Protein AF-A0A7S3Z020-F1 (afdb_monomer)

Organism: NCBI:txid91324

Secondary structure (DSSP, 8-state):
-EEEEEETTEEEEEEE--SPPPHHHHHHHHHHHHHHHH---TTSPPEEEEEEETTTEEEEEEE--TT--HHHHHHHTTTS-------------TTTTTTT--

pLDDT: mean 78.53, std 17.15, range [32.06, 95.75]

Solvent-accessible surface area (backbone atoms only — not comparable to full-atom values): 6503 Å² total; per-residue (Å²): 90,78,43,81,49,74,55,97,93,37,65,26,28,38,41,34,46,87,60,84,72,56,77,68,51,49,54,55,51,50,51,55,50,54,56,46,65,6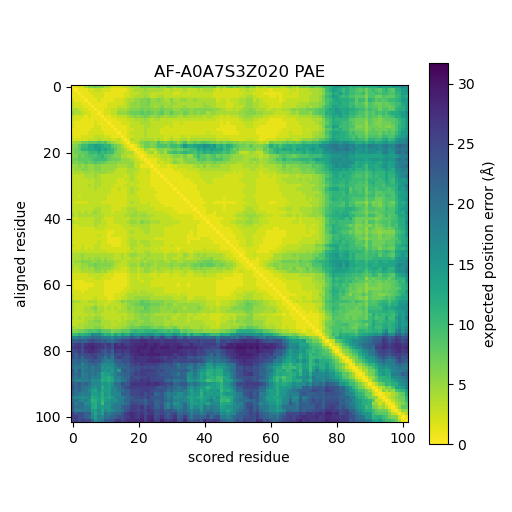8,52,84,50,93,91,49,83,46,60,75,48,72,51,72,46,94,89,67,22,42,36,38,34,26,61,53,64,90,84,63,56,66,68,65,54,61,65,51,56,82,78,48,78,86,76,81,71,75,79,75,74,79,84,66,53,76,60,77,77,55,77,81,71,129

InterPro domains:
  IPR000719 Protein kinase domain [PS50011] (1-102)
  IPR001245 Serine-threonine/tyrosine-protein kinase, catalytic domain [PF07714] (8-78)
  IPR011009 Protein kinase-like domain superfamily [SSF56112] (2-78)
  IPR051681 Serine/Threonine Kinases and Pseudokinases [PTHR44329] (2-74)

Sequence (102 aa):
MVFHGSFRQLEVCVKQLKKKFSINDLKDIRQEIALWRSMRHPNIVLFIGASYSKERGVQIVMEDMKGGDLLNRVKKTNGDGIHNQPCIPKSRTFQELFEGCQ

Radius of gyration: 16.16 Å; Cα contacts (8 Å, |Δi|>4): 99; chains: 1; bounding box: 38×23×51 Å

Foldseek 3Di:
DWDWDDDLNATKIKDFDPDQDDPVNVVVVVVVLVVQCPDDDQPRWHWDDWDADNVRGIITITHDDPVPDPVVQVVVCVPDDNPCPDPPGPPQDPCNSPVPDD

Mean predicted aligned error: 8.82 Å

Structure (mmCIF, N/CA/C/O backbone):
data_AF-A0A7S3Z020-F1
#
_entry.id   AF-A0A7S3Z020-F1
#
loop_
_atom_site.group_PDB
_atom_site.id
_atom_site.type_symbol
_atom_site.label_atom_id
_atom_site.label_alt_id
_atom_site.label_comp_id
_atom_site.label_asym_id
_atom_site.label_entity_id
_atom_site.label_seq_id
_atom_site.pdbx_PDB_ins_code
_atom_site.Cartn_x
_atom_site.Cartn_y
_atom_site.Cartn_z
_atom_site.occupancy
_atom_site.B_iso_or_equiv
_atom_site.auth_seq_id
_atom_site.auth_comp_id
_atom_site.auth_asym_id
_atom_site.auth_atom_id
_atom_site.pdbx_PDB_model_num
ATOM 1 N N . MET A 1 1 ? 4.377 6.687 4.871 1.00 90.31 1 MET A N 1
ATOM 2 C CA . MET A 1 1 ? 3.466 7.814 5.168 1.00 90.31 1 MET A CA 1
ATOM 3 C C . MET A 1 1 ? 2.117 7.462 4.570 1.00 90.31 1 MET A C 1
ATOM 5 O O . MET A 1 1 ? 2.112 6.694 3.613 1.00 90.31 1 MET A O 1
ATOM 9 N N . VAL A 1 2 ? 1.012 7.928 5.145 1.00 92.94 2 VAL A N 1
ATOM 10 C CA . VAL A 1 2 ? -0.328 7.742 4.571 1.00 92.94 2 VAL A CA 1
ATOM 11 C C . VAL A 1 2 ? -0.873 9.122 4.239 1.00 92.94 2 VAL A C 1
ATOM 13 O O . VAL A 1 2 ? -0.742 10.031 5.054 1.00 92.94 2 VAL A O 1
ATOM 16 N N . PHE A 1 3 ? -1.417 9.271 3.039 1.00 94.69 3 PHE A N 1
ATOM 17 C CA . PHE A 1 3 ? -2.033 10.499 2.552 1.00 94.69 3 PHE A CA 1
ATOM 18 C C . PHE A 1 3 ? -3.480 10.209 2.171 1.00 94.69 3 PHE A C 1
ATOM 20 O O . PHE A 1 3 ? -3.749 9.158 1.597 1.00 94.69 3 PHE A O 1
ATOM 27 N N . HIS A 1 4 ? -4.391 11.134 2.447 1.00 94.38 4 HIS A N 1
ATOM 28 C CA . HIS A 1 4 ? -5.765 11.068 1.949 1.00 94.38 4 HIS A CA 1
ATOM 29 C C . HIS A 1 4 ? -5.852 11.821 0.620 1.00 94.38 4 HIS A C 1
ATOM 31 O O . HIS A 1 4 ? -5.154 12.818 0.423 1.00 94.38 4 HIS A O 1
ATOM 37 N N . GLY A 1 5 ? -6.686 11.348 -0.296 1.00 92.06 5 GLY A N 1
ATOM 38 C CA . GLY A 1 5 ? -6.891 11.998 -1.583 1.00 92.06 5 GLY A CA 1
ATOM 39 C C . GLY A 1 5 ? -8.115 11.466 -2.313 1.00 92.06 5 GLY A C 1
ATOM 40 O O . GLY A 1 5 ? -8.867 10.655 -1.781 1.00 92.06 5 GLY A O 1
ATOM 41 N N . SER A 1 6 ? -8.283 11.907 -3.556 1.00 90.62 6 SER A N 1
ATOM 42 C CA . SER A 1 6 ? -9.347 11.441 -4.443 1.00 90.62 6 SER A CA 1
ATOM 43 C C . SER A 1 6 ? -8.750 10.822 -5.704 1.00 90.62 6 SER A C 1
ATOM 45 O O . SER A 1 6 ? -7.814 11.367 -6.292 1.00 90.62 6 SER A O 1
ATOM 47 N N . PHE A 1 7 ? -9.286 9.680 -6.132 1.00 84.62 7 PHE A N 1
ATOM 48 C CA . PHE A 1 7 ? -8.930 9.023 -7.386 1.00 84.62 7 PHE A CA 1
ATOM 49 C C . PHE A 1 7 ? -10.201 8.562 -8.096 1.00 84.62 7 PHE A C 1
ATOM 51 O O . PHE A 1 7 ? -10.952 7.761 -7.551 1.00 84.62 7 PHE A O 1
ATOM 58 N N . ARG A 1 8 ? -10.454 9.070 -9.312 1.00 84.06 8 ARG A N 1
ATOM 59 C CA . ARG A 1 8 ? -11.679 8.779 -10.087 1.00 84.06 8 ARG A CA 1
ATOM 60 C C . ARG A 1 8 ? -12.967 8.969 -9.262 1.00 84.06 8 ARG A C 1
ATOM 62 O O . ARG A 1 8 ? -13.838 8.110 -9.267 1.00 84.06 8 ARG A O 1
ATOM 69 N N . GLN A 1 9 ? -13.061 10.092 -8.539 1.00 85.06 9 GLN A N 1
ATOM 70 C CA . GLN A 1 9 ? -14.187 10.447 -7.651 1.00 85.06 9 GLN A CA 1
ATOM 71 C C . GLN A 1 9 ? -14.367 9.531 -6.425 1.00 85.06 9 GLN A C 1
ATOM 73 O O . GLN A 1 9 ? -15.340 9.674 -5.687 1.00 85.06 9 GLN A O 1
ATOM 78 N N . LEU A 1 10 ? -13.431 8.613 -6.176 1.00 83.56 10 LEU A N 1
ATOM 79 C CA . LEU A 1 10 ? -13.393 7.796 -4.971 1.00 83.56 10 LEU A CA 1
ATOM 80 C C . LEU A 1 10 ? -12.425 8.408 -3.957 1.00 83.56 10 LEU A C 1
ATOM 82 O O . LEU A 1 10 ? -11.293 8.750 -4.297 1.00 83.56 10 LEU A O 1
ATOM 86 N N . GLU A 1 11 ? -12.866 8.508 -2.708 1.00 89.94 11 GLU A N 1
ATOM 87 C CA . GLU A 1 11 ? -12.008 8.846 -1.573 1.00 89.94 11 GLU A CA 1
ATOM 88 C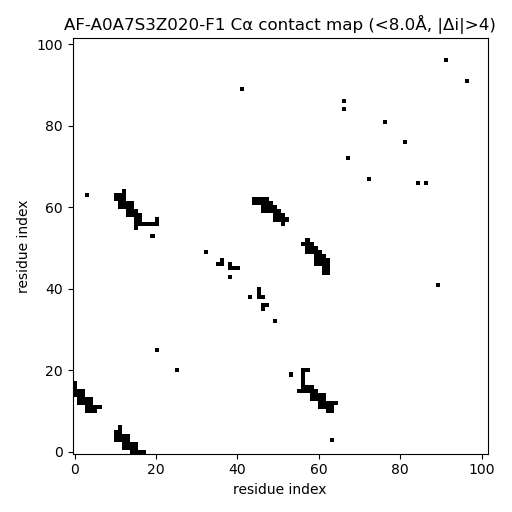 C . GLU A 1 11 ? -11.037 7.692 -1.302 1.00 89.94 11 GLU A C 1
ATOM 90 O O . GLU A 1 11 ? -11.449 6.548 -1.087 1.00 89.94 11 GLU A O 1
ATOM 95 N N . VAL A 1 12 ? -9.740 7.990 -1.321 1.00 93.81 12 VAL A N 1
ATOM 96 C CA . VAL A 1 12 ? -8.677 6.991 -1.209 1.00 93.81 12 VAL A CA 1
ATOM 97 C C . VAL A 1 12 ? -7.635 7.370 -0.168 1.00 93.81 12 VAL A C 1
ATOM 99 O O . VAL A 1 12 ? -7.352 8.539 0.092 1.00 93.81 12 VAL A O 1
ATOM 102 N N . CYS A 1 13 ? -7.002 6.340 0.379 1.00 95.75 13 CYS A N 1
ATOM 103 C CA . CYS A 1 13 ? -5.775 6.436 1.148 1.00 95.75 13 CYS A CA 1
ATOM 104 C C . CYS A 1 13 ? -4.591 5.989 0.278 1.00 95.75 13 CYS A C 1
ATOM 106 O O . CYS A 1 13 ? -4.625 4.926 -0.343 1.00 95.75 13 CYS A O 1
ATOM 108 N N . VAL A 1 14 ? -3.508 6.764 0.271 1.00 95.25 14 VAL A N 1
ATOM 109 C CA . VAL A 1 14 ? -2.254 6.439 -0.415 1.00 95.25 14 VAL A CA 1
ATOM 110 C C . VAL A 1 14 ? -1.163 6.171 0.613 1.00 95.25 14 VAL A C 1
ATOM 112 O O . VAL A 1 14 ? -0.667 7.082 1.279 1.00 95.25 14 VAL A O 1
ATOM 115 N N . LYS A 1 15 ? -0.746 4.910 0.731 1.00 94.44 15 LYS A N 1
ATOM 116 C CA . LYS A 1 15 ? 0.376 4.494 1.575 1.00 94.44 15 LYS A CA 1
ATOM 117 C C . LYS A 1 15 ? 1.671 4.538 0.769 1.00 94.44 15 LYS A C 1
ATOM 119 O O . LYS A 1 15 ? 1.911 3.691 -0.085 1.00 94.44 15 LYS A O 1
ATOM 124 N N . GLN A 1 16 ? 2.531 5.504 1.078 1.00 93.06 16 GLN A N 1
ATOM 125 C CA . GLN A 1 16 ? 3.876 5.602 0.514 1.00 93.06 16 GLN A CA 1
ATOM 126 C C . GLN A 1 16 ? 4.890 4.874 1.399 1.00 93.06 16 GLN A C 1
ATOM 128 O O . GLN A 1 16 ? 5.053 5.197 2.588 1.00 93.06 16 GLN A O 1
ATOM 133 N N . LEU A 1 17 ? 5.591 3.907 0.813 1.00 89.88 17 LEU A N 1
ATOM 134 C CA . LEU A 1 17 ? 6.654 3.159 1.469 1.00 89.88 17 LEU A CA 1
ATOM 135 C C . LEU A 1 17 ? 7.931 4.006 1.456 1.00 89.88 17 LEU A C 1
ATOM 137 O O . LEU A 1 17 ? 8.358 4.493 0.415 1.00 89.88 17 LEU A O 1
ATOM 141 N N . LYS A 1 18 ? 8.548 4.189 2.629 1.00 79.81 18 LYS A N 1
ATOM 142 C CA . LYS A 1 18 ? 9.763 5.014 2.780 1.00 79.81 18 LYS A CA 1
ATOM 143 C C . LYS A 1 18 ? 11.029 4.330 2.242 1.00 79.81 18 LYS A C 1
ATOM 145 O O . LYS A 1 18 ? 12.051 4.985 2.067 1.00 79.81 18 LYS A O 1
ATOM 150 N N . LYS A 1 19 ? 10.986 3.011 2.038 1.00 76.81 19 LYS A N 1
ATOM 151 C CA . LYS A 1 19 ? 12.148 2.197 1.673 1.00 76.81 19 LYS A CA 1
ATOM 152 C C . LYS A 1 19 ? 12.438 2.345 0.174 1.00 76.81 19 LYS A C 1
ATOM 154 O O . LYS A 1 19 ? 11.551 2.120 -0.649 1.00 76.81 19 LYS A O 1
ATOM 159 N N . LYS A 1 20 ? 13.688 2.676 -0.174 1.00 75.19 20 LYS A N 1
ATOM 160 C CA . LYS A 1 20 ? 14.199 2.475 -1.538 1.00 75.19 20 LYS A CA 1
ATOM 161 C C . LYS A 1 20 ? 14.209 0.973 -1.818 1.00 75.19 20 LYS A C 1
ATOM 163 O O . LYS A 1 20 ? 14.744 0.215 -1.016 1.00 75.19 20 LYS A O 1
ATOM 168 N N . PHE A 1 21 ? 13.602 0.549 -2.915 1.00 80.00 21 PHE A N 1
ATOM 169 C CA . PHE A 1 21 ? 13.526 -0.862 -3.278 1.00 80.00 21 PHE A CA 1
ATOM 170 C C . PHE A 1 21 ? 14.644 -1.223 -4.262 1.00 80.00 21 PHE A C 1
ATOM 172 O O . PHE A 1 21 ? 15.000 -0.433 -5.138 1.00 80.00 21 PHE A O 1
ATOM 179 N N . SER A 1 22 ? 15.191 -2.426 -4.122 1.00 84.25 22 SER A N 1
ATOM 180 C CA . SER A 1 22 ? 15.991 -3.077 -5.156 1.00 84.25 22 SER A CA 1
ATOM 181 C C . SER A 1 22 ? 15.088 -3.768 -6.185 1.00 84.25 22 SER A C 1
ATOM 183 O O . SER A 1 22 ? 13.874 -3.877 -6.010 1.00 84.25 22 SER A O 1
ATOM 185 N N . ILE A 1 23 ? 15.682 -4.274 -7.268 1.00 80.19 23 ILE A N 1
ATOM 186 C CA . ILE A 1 23 ? 14.959 -5.094 -8.253 1.00 80.19 23 ILE A CA 1
ATOM 187 C C . ILE A 1 23 ? 14.403 -6.370 -7.602 1.00 80.19 23 ILE A C 1
ATOM 189 O O . ILE A 1 23 ? 13.302 -6.795 -7.940 1.00 80.19 23 ILE A O 1
ATOM 193 N N . ASN A 1 24 ? 15.121 -6.945 -6.635 1.00 85.19 24 ASN A N 1
ATOM 194 C CA . ASN A 1 24 ? 14.657 -8.133 -5.923 1.00 85.19 24 ASN A CA 1
ATOM 195 C C . ASN A 1 24 ? 13.463 -7.803 -5.017 1.00 85.19 24 ASN A C 1
ATOM 197 O O . ASN A 1 24 ? 12.461 -8.507 -5.076 1.00 85.19 24 ASN A O 1
ATOM 201 N N . ASP A 1 25 ? 13.506 -6.675 -4.292 1.00 86.69 25 ASP A N 1
ATOM 202 C CA . ASP A 1 25 ? 12.368 -6.215 -3.477 1.00 86.69 25 ASP A CA 1
ATOM 203 C C . ASP A 1 25 ? 11.104 -5.999 -4.339 1.00 86.69 25 ASP A C 1
ATOM 205 O O . ASP A 1 25 ? 9.989 -6.234 -3.881 1.00 86.69 25 ASP A O 1
ATOM 209 N N . LEU A 1 26 ? 11.245 -5.570 -5.604 1.00 84.25 26 LEU A N 1
ATOM 210 C CA . LEU A 1 26 ? 10.092 -5.411 -6.500 1.00 84.25 26 LEU A CA 1
ATOM 211 C C . LEU A 1 26 ? 9.368 -6.726 -6.778 1.00 84.25 26 LEU A C 1
ATOM 213 O O . LEU A 1 26 ? 8.156 -6.701 -6.990 1.00 84.25 26 LEU A O 1
ATOM 217 N N . LYS A 1 27 ? 10.078 -7.856 -6.821 1.00 89.62 27 LYS A N 1
ATOM 218 C CA . LYS A 1 27 ? 9.450 -9.160 -7.051 1.00 89.62 27 LYS A CA 1
ATOM 219 C C . LYS A 1 27 ? 8.512 -9.499 -5.895 1.00 89.62 27 LYS A C 1
ATOM 221 O O . LYS A 1 27 ? 7.348 -9.812 -6.143 1.00 89.62 27 LYS A O 1
ATOM 226 N N . ASP A 1 28 ? 8.994 -9.343 -4.669 1.00 90.56 28 ASP A N 1
ATOM 227 C CA . ASP A 1 28 ? 8.234 -9.642 -3.455 1.00 90.56 28 ASP A CA 1
ATOM 228 C C . ASP A 1 28 ? 7.052 -8.675 -3.305 1.00 90.56 28 ASP A C 1
ATOM 230 O O . ASP A 1 28 ? 5.912 -9.098 -3.127 1.00 90.56 28 ASP A O 1
ATOM 234 N N . ILE A 1 29 ? 7.279 -7.377 -3.542 1.00 88.25 29 ILE A N 1
ATOM 235 C CA . ILE A 1 29 ? 6.216 -6.359 -3.539 1.00 88.25 29 ILE A CA 1
ATOM 236 C C . ILE A 1 29 ? 5.128 -6.686 -4.571 1.00 88.25 29 ILE A C 1
ATOM 238 O O . ILE A 1 29 ? 3.938 -6.529 -4.298 1.00 88.25 29 ILE A O 1
ATOM 242 N N . ARG A 1 30 ? 5.500 -7.146 -5.773 1.00 89.12 30 ARG A N 1
ATOM 243 C CA . ARG A 1 30 ? 4.521 -7.537 -6.800 1.00 89.12 30 ARG A CA 1
ATOM 244 C C . ARG A 1 30 ? 3.711 -8.756 -6.376 1.00 89.12 30 ARG A C 1
ATOM 246 O O . ARG A 1 30 ? 2.522 -8.798 -6.684 1.00 89.12 30 ARG A O 1
ATOM 253 N N . GLN A 1 31 ? 4.324 -9.716 -5.688 1.00 92.44 31 GLN A N 1
ATOM 254 C CA . GLN A 1 31 ? 3.620 -10.881 -5.151 1.00 92.44 31 GLN A CA 1
ATOM 255 C C . GLN A 1 31 ? 2.636 -10.477 -4.048 1.00 92.44 31 GLN A C 1
ATOM 257 O O . GLN A 1 31 ? 1.469 -10.857 -4.118 1.00 92.44 31 GLN A O 1
ATOM 262 N N . GLU A 1 32 ? 3.051 -9.632 -3.102 1.00 92.56 32 GLU A N 1
ATOM 263 C CA . GLU A 1 32 ? 2.160 -9.090 -2.066 1.00 92.56 32 GLU A CA 1
ATOM 264 C C . GLU A 1 32 ? 0.983 -8.314 -2.674 1.00 92.56 32 GLU A C 1
ATOM 266 O O . GLU A 1 32 ? -0.170 -8.514 -2.288 1.00 92.56 32 GLU A O 1
ATOM 271 N N . ILE A 1 33 ? 1.248 -7.469 -3.677 1.00 91.25 33 ILE A N 1
ATOM 272 C CA . ILE A 1 33 ? 0.206 -6.738 -4.407 1.00 91.25 33 ILE A CA 1
ATOM 273 C C . ILE A 1 33 ? -0.744 -7.705 -5.119 1.00 91.25 33 ILE A C 1
ATOM 275 O O . ILE A 1 33 ? -1.951 -7.480 -5.103 1.00 91.25 33 ILE A O 1
ATOM 279 N N . ALA A 1 34 ? -0.237 -8.764 -5.754 1.00 89.75 34 ALA A N 1
ATOM 280 C CA . ALA A 1 34 ? -1.077 -9.742 -6.442 1.00 89.75 34 ALA A CA 1
ATOM 281 C C . ALA A 1 34 ? -2.020 -10.466 -5.469 1.00 89.75 34 ALA A C 1
ATOM 283 O O . ALA A 1 34 ? -3.207 -10.601 -5.766 1.00 89.75 34 ALA A O 1
ATOM 284 N N . LEU A 1 35 ? -1.515 -10.852 -4.294 1.00 93.12 35 LEU A N 1
ATOM 285 C CA . LEU A 1 35 ? -2.321 -11.443 -3.226 1.00 93.12 35 LEU A CA 1
ATOM 286 C C . LEU A 1 35 ? -3.365 -10.452 -2.701 1.00 93.12 35 LEU A C 1
ATOM 288 O O . LEU A 1 35 ? -4.538 -10.786 -2.594 1.00 93.12 35 LEU A O 1
ATOM 292 N N . TRP A 1 36 ? -2.986 -9.203 -2.427 1.00 93.56 36 TRP A N 1
ATOM 293 C CA . TRP A 1 36 ? -3.944 -8.212 -1.931 1.00 93.56 36 TRP A CA 1
ATOM 294 C C . TRP A 1 36 ? -5.019 -7.860 -2.965 1.00 93.56 36 TRP A C 1
ATOM 296 O O . TRP A 1 36 ? -6.193 -7.732 -2.625 1.00 93.56 36 TRP A O 1
ATOM 306 N N . ARG A 1 37 ? -4.659 -7.797 -4.250 1.00 87.94 37 ARG A N 1
ATOM 307 C CA . ARG A 1 37 ? -5.606 -7.574 -5.353 1.00 87.94 37 ARG A CA 1
ATOM 308 C C . ARG A 1 37 ? -6.697 -8.637 -5.450 1.00 87.94 37 ARG A C 1
ATOM 310 O O . ARG A 1 37 ? -7.792 -8.306 -5.910 1.00 87.94 37 ARG A O 1
ATOM 317 N N . SER A 1 38 ? -6.413 -9.882 -5.061 1.00 88.25 38 SER A N 1
ATOM 318 C CA . SER A 1 38 ? -7.396 -10.971 -5.092 1.00 88.25 38 SER A CA 1
ATOM 319 C C . SER A 1 38 ? -8.292 -11.016 -3.849 1.00 88.25 38 SER A C 1
ATOM 321 O O . SER A 1 38 ? -9.344 -11.652 -3.885 1.00 88.25 38 SER A O 1
ATOM 323 N N . MET A 1 39 ? -7.947 -10.303 -2.770 1.00 88.56 39 MET A N 1
ATOM 324 C CA . MET A 1 39 ? -8.749 -10.267 -1.546 1.00 88.56 39 MET A CA 1
ATOM 325 C C . MET A 1 39 ? -9.957 -9.327 -1.687 1.00 88.56 39 MET A C 1
ATOM 327 O O . MET A 1 39 ? -9.847 -8.109 -1.535 1.00 88.56 39 MET A O 1
ATOM 331 N N . ARG A 1 40 ? -11.138 -9.900 -1.946 1.00 85.88 40 ARG A N 1
ATOM 332 C CA . ARG A 1 40 ? -12.425 -9.183 -2.003 1.00 85.88 40 ARG A CA 1
ATOM 333 C C . ARG A 1 40 ? -13.339 -9.660 -0.883 1.00 85.88 40 ARG A C 1
ATOM 335 O O . ARG A 1 40 ? -14.037 -10.657 -1.019 1.00 85.88 40 ARG A O 1
ATOM 342 N N . HIS A 1 41 ? -13.306 -8.952 0.240 1.00 85.81 41 HIS A N 1
ATOM 343 C CA . HIS A 1 41 ? -14.103 -9.294 1.412 1.00 85.81 41 HIS A CA 1
ATOM 344 C C . HIS A 1 41 ? -14.472 -8.029 2.200 1.00 85.81 41 HIS A C 1
ATOM 346 O O . HIS A 1 41 ? -13.612 -7.161 2.363 1.00 85.81 41 HIS A O 1
ATOM 352 N N . PRO A 1 42 ? -15.697 -7.915 2.750 1.00 84.00 42 PRO A N 1
ATOM 353 C CA . PRO A 1 42 ? -16.146 -6.722 3.479 1.00 84.00 42 PRO A CA 1
ATOM 354 C C . PRO A 1 42 ? -15.255 -6.345 4.673 1.00 84.00 42 PRO A C 1
ATOM 356 O O . PRO A 1 42 ? -15.133 -5.171 5.005 1.00 84.00 42 PRO A O 1
ATOM 359 N N . ASN A 1 43 ? -14.571 -7.315 5.284 1.00 89.38 43 ASN A N 1
ATOM 360 C CA . ASN A 1 43 ? -13.701 -7.079 6.446 1.00 89.38 43 ASN A CA 1
ATOM 361 C C . ASN A 1 43 ? -12.206 -6.964 6.100 1.00 89.38 43 ASN A C 1
ATOM 363 O O . ASN A 1 43 ? -11.378 -6.884 7.001 1.00 89.38 43 ASN A O 1
ATOM 367 N N . ILE A 1 44 ? -11.845 -6.956 4.813 1.00 89.88 44 ILE A N 1
ATOM 368 C CA . ILE A 1 44 ? -10.469 -6.723 4.351 1.00 89.88 44 ILE A CA 1
ATOM 369 C C . ILE A 1 44 ? -10.424 -5.355 3.677 1.00 89.88 44 ILE A C 1
ATOM 371 O O . ILE A 1 44 ? -11.356 -4.983 2.967 1.00 89.88 44 ILE A O 1
ATOM 375 N N . VAL A 1 45 ? -9.368 -4.582 3.930 1.00 90.75 45 VAL A N 1
ATOM 376 C CA . VAL A 1 45 ? -9.174 -3.276 3.287 1.00 90.75 45 VAL A CA 1
ATOM 377 C C . VAL A 1 45 ? -9.037 -3.462 1.777 1.00 90.75 45 VAL A C 1
ATOM 379 O O . VAL A 1 45 ? -8.212 -4.252 1.319 1.00 90.75 45 VAL A O 1
ATOM 382 N N . LEU A 1 46 ? -9.827 -2.723 1.007 1.00 90.81 46 LEU A N 1
ATOM 383 C CA . LEU A 1 46 ? -9.865 -2.804 -0.442 1.00 90.81 46 LEU A CA 1
ATOM 384 C C . LEU A 1 46 ? -8.583 -2.240 -1.056 1.00 90.81 46 LEU A C 1
ATOM 386 O O . LEU A 1 46 ? -8.275 -1.054 -0.920 1.00 90.81 46 LEU A O 1
ATOM 390 N N . PHE A 1 47 ? -7.875 -3.083 -1.802 1.00 91.50 47 PHE A N 1
ATOM 391 C CA . PHE A 1 47 ? -6.827 -2.630 -2.706 1.00 91.50 47 PHE A CA 1
ATOM 392 C C . PHE A 1 47 ? -7.446 -2.027 -3.976 1.00 91.50 47 PHE A C 1
ATOM 394 O O . PHE A 1 47 ? -8.296 -2.652 -4.623 1.00 91.50 47 PHE A O 1
ATOM 401 N N . ILE A 1 48 ? -6.980 -0.835 -4.358 1.00 91.12 48 ILE A N 1
ATOM 402 C CA . ILE A 1 48 ? -7.418 -0.127 -5.570 1.00 91.12 48 ILE A CA 1
ATOM 403 C C . ILE A 1 48 ? -6.316 -0.158 -6.629 1.00 91.12 48 ILE A C 1
ATOM 405 O O . ILE A 1 48 ? -6.574 -0.486 -7.786 1.00 91.12 48 ILE A O 1
ATOM 409 N N . GLY A 1 49 ? -5.078 0.152 -6.247 1.00 91.19 49 GLY A N 1
ATOM 410 C CA . GLY A 1 49 ? -3.972 0.248 -7.192 1.00 91.19 49 GLY A CA 1
ATOM 411 C C . GLY A 1 49 ? -2.621 0.412 -6.514 1.00 91.19 49 GLY A C 1
ATOM 412 O O . GLY A 1 49 ? -2.523 0.583 -5.303 1.00 91.19 49 GLY A O 1
ATOM 413 N N . ALA A 1 50 ? -1.557 0.366 -7.306 1.00 92.19 50 ALA A N 1
ATOM 414 C CA . ALA A 1 50 ? -0.216 0.680 -6.840 1.00 92.19 50 ALA A CA 1
ATOM 415 C C . ALA A 1 50 ? 0.605 1.295 -7.972 1.00 92.19 50 ALA A C 1
ATOM 417 O O . ALA A 1 50 ? 0.421 0.952 -9.141 1.00 92.19 50 ALA A O 1
ATOM 418 N N . SER A 1 51 ? 1.531 2.173 -7.611 1.00 89.25 51 SER A N 1
ATOM 419 C CA . SER A 1 51 ? 2.537 2.734 -8.505 1.00 89.25 51 SER A CA 1
ATOM 420 C C . SER A 1 51 ? 3.920 2.572 -7.879 1.00 89.25 51 SER A C 1
ATOM 422 O O . SER A 1 51 ? 4.069 2.442 -6.661 1.00 89.25 51 SER A O 1
ATOM 424 N N . TYR A 1 52 ? 4.951 2.548 -8.715 1.00 86.81 52 TYR A N 1
ATOM 425 C CA . TYR A 1 52 ? 6.333 2.533 -8.257 1.00 86.81 52 TYR A CA 1
ATOM 426 C C . TYR A 1 52 ? 7.184 3.423 -9.156 1.00 86.81 52 TYR A C 1
ATOM 428 O O . TYR A 1 52 ? 7.071 3.382 -10.380 1.00 86.81 52 TYR A O 1
ATOM 436 N N . SER A 1 53 ? 8.053 4.228 -8.551 1.00 84.56 53 SER A N 1
ATOM 437 C CA . SER A 1 53 ? 9.064 5.001 -9.272 1.00 84.56 53 SER A CA 1
ATOM 438 C C . SER A 1 53 ? 10.365 5.057 -8.479 1.00 84.56 53 SER A C 1
ATOM 440 O O . SER A 1 53 ? 10.370 4.899 -7.257 1.00 84.56 53 SER A O 1
ATOM 442 N N . LYS A 1 54 ? 11.490 5.287 -9.169 1.00 80.75 54 LYS A N 1
ATOM 443 C CA . LYS A 1 54 ? 12.802 5.420 -8.511 1.00 80.75 54 LYS A CA 1
ATOM 444 C C . LYS A 1 54 ? 12.839 6.596 -7.528 1.00 80.75 54 LYS A C 1
ATOM 446 O O . LYS A 1 54 ? 13.494 6.505 -6.498 1.00 80.75 54 LYS A O 1
ATOM 451 N N . GLU A 1 55 ? 12.124 7.675 -7.841 1.00 84.50 55 GLU A N 1
ATOM 452 C CA . GLU A 1 55 ? 12.108 8.907 -7.045 1.00 84.50 55 GLU A CA 1
ATOM 453 C C . GLU A 1 55 ? 11.186 8.818 -5.828 1.00 84.50 55 GLU A C 1
ATOM 455 O O . GLU A 1 55 ? 11.538 9.279 -4.745 1.00 84.50 55 GLU A O 1
ATOM 460 N N . ARG A 1 56 ? 9.993 8.231 -5.995 1.00 81.94 56 ARG A N 1
ATOM 461 C CA . ARG A 1 56 ? 8.936 8.248 -4.969 1.00 81.94 56 ARG A CA 1
ATOM 462 C C . ARG A 1 56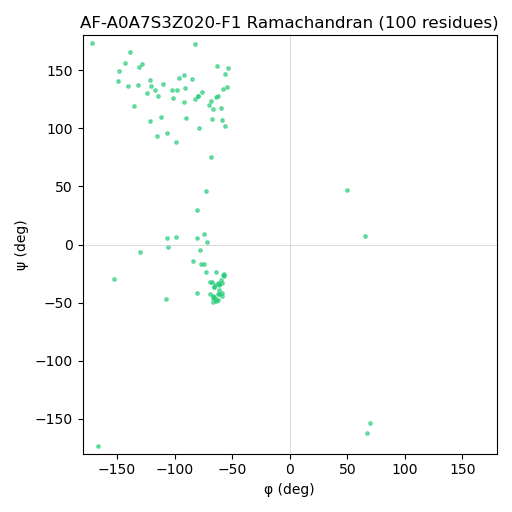 ? 8.752 6.914 -4.252 1.00 81.94 56 ARG A C 1
ATOM 464 O O . ARG A 1 56 ? 7.937 6.843 -3.330 1.00 81.94 56 ARG A O 1
ATOM 471 N N . GLY A 1 57 ? 9.502 5.883 -4.631 1.00 86.88 57 GLY A N 1
ATOM 472 C CA . GLY A 1 57 ? 9.351 4.546 -4.071 1.00 86.88 57 GLY A CA 1
ATOM 473 C C . GLY A 1 57 ? 8.039 3.895 -4.511 1.00 86.88 57 GLY A C 1
ATOM 474 O O . GLY A 1 57 ? 7.500 4.209 -5.573 1.00 86.88 57 GLY A O 1
ATOM 475 N N . VAL A 1 58 ? 7.536 2.974 -3.690 1.00 90.31 58 VAL A N 1
ATOM 476 C CA . VAL A 1 58 ? 6.247 2.302 -3.909 1.00 90.31 58 VAL A CA 1
ATOM 477 C C . VAL A 1 58 ? 5.134 3.079 -3.216 1.00 90.31 58 VAL A C 1
ATOM 479 O O . VAL A 1 58 ? 5.259 3.471 -2.052 1.00 90.31 58 VAL A O 1
ATOM 482 N N . GLN A 1 59 ? 4.029 3.263 -3.926 1.00 92.88 59 GLN A N 1
ATOM 483 C CA . GLN A 1 59 ? 2.808 3.875 -3.426 1.00 92.88 59 GLN A CA 1
ATOM 484 C C . GLN A 1 59 ? 1.648 2.910 -3.643 1.00 92.88 59 GLN A C 1
ATOM 486 O O . GLN A 1 59 ? 1.467 2.382 -4.737 1.00 92.88 59 GLN A O 1
ATOM 491 N N . ILE A 1 60 ? 0.866 2.679 -2.595 1.00 93.69 60 ILE A N 1
ATOM 492 C CA . ILE A 1 60 ? -0.297 1.795 -2.630 1.00 93.69 60 ILE A CA 1
ATOM 493 C C . ILE A 1 60 ? -1.545 2.637 -2.413 1.00 93.69 60 ILE A C 1
ATOM 495 O O . ILE A 1 60 ? -1.609 3.391 -1.446 1.00 93.69 60 ILE A O 1
ATOM 499 N N . VAL A 1 61 ? -2.518 2.494 -3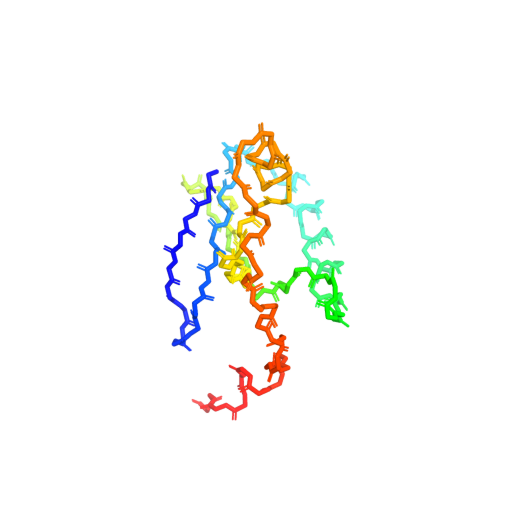.302 1.00 94.25 61 VAL A N 1
ATOM 500 C CA . VAL A 1 61 ? -3.821 3.154 -3.257 1.00 94.25 61 VAL A CA 1
ATOM 501 C C . VAL A 1 61 ? -4.852 2.155 -2.741 1.00 94.25 61 VAL A C 1
ATOM 503 O O . VAL A 1 61 ? -4.993 1.052 -3.275 1.00 94.25 61 VAL A O 1
ATOM 506 N N . MET A 1 62 ? -5.574 2.550 -1.702 1.00 94.38 62 MET A N 1
ATOM 507 C CA . MET A 1 62 ? -6.566 1.743 -0.995 1.00 94.38 62 MET A CA 1
ATOM 508 C C . MET A 1 62 ? -7.792 2.588 -0.649 1.00 94.38 62 MET A C 1
ATOM 510 O O . MET A 1 62 ? -7.741 3.816 -0.740 1.00 94.38 62 MET A O 1
ATOM 514 N N . GLU A 1 63 ? -8.894 1.939 -0.271 1.00 91.44 63 GLU A N 1
ATOM 515 C CA . GLU A 1 63 ? -10.067 2.660 0.237 1.00 91.44 63 GLU A CA 1
ATOM 516 C C . GLU A 1 63 ? -9.702 3.547 1.435 1.00 91.44 63 GLU A C 1
ATOM 518 O O . GLU A 1 63 ? -8.817 3.214 2.233 1.00 91.44 63 GLU A O 1
ATOM 523 N N . ASP A 1 64 ? -10.381 4.685 1.552 1.00 91.25 64 ASP A N 1
ATOM 524 C CA . ASP A 1 64 ? -10.230 5.546 2.714 1.00 91.25 64 ASP A CA 1
ATOM 525 C C . ASP A 1 64 ? -11.089 5.070 3.896 1.00 91.25 64 ASP A C 1
ATOM 527 O O . ASP A 1 64 ? -12.310 4.943 3.801 1.00 91.25 64 ASP A O 1
ATOM 531 N N . MET A 1 65 ? -10.449 4.850 5.045 1.00 89.81 65 MET A N 1
ATOM 532 C CA . MET A 1 65 ? -11.090 4.334 6.255 1.00 89.81 65 MET A CA 1
ATOM 533 C C . MET A 1 65 ? -11.407 5.487 7.213 1.00 89.81 65 MET A C 1
ATOM 535 O O . MET A 1 65 ? -10.624 5.791 8.113 1.00 89.81 65 MET A O 1
ATOM 539 N N . LYS A 1 66 ? -12.585 6.110 7.059 1.00 84.50 66 LYS A N 1
ATOM 540 C CA . LYS A 1 66 ? -12.995 7.298 7.843 1.00 84.50 66 LYS A CA 1
ATOM 541 C C . LYS A 1 66 ? -12.988 7.085 9.369 1.00 84.50 66 LYS A C 1
ATOM 543 O O . LYS A 1 66 ? -12.813 8.042 10.115 1.00 84.50 66 LYS A O 1
ATOM 548 N N . GLY A 1 67 ? -13.132 5.839 9.832 1.00 82.06 67 GLY A N 1
ATOM 549 C CA . GLY A 1 67 ? -13.082 5.475 11.256 1.00 82.06 67 GLY A CA 1
ATOM 550 C C . GLY A 1 67 ? -11.675 5.405 11.870 1.00 82.06 67 GLY A C 1
ATOM 551 O O . GLY A 1 67 ? -11.561 5.181 13.076 1.00 82.06 67 GLY A O 1
ATOM 552 N N 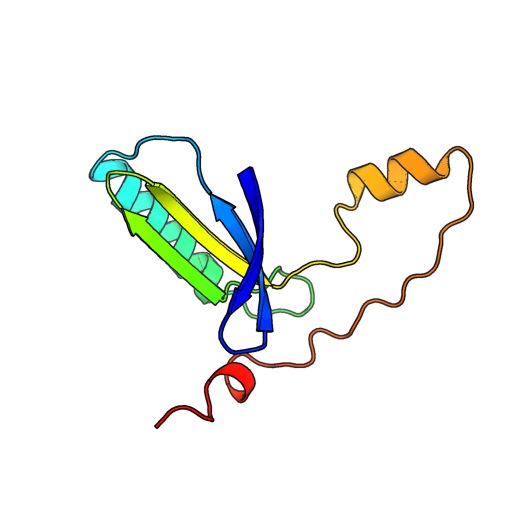. GLY A 1 68 ? -10.620 5.582 11.067 1.00 85.69 68 GLY A N 1
ATOM 553 C CA . GLY A 1 68 ? -9.229 5.507 11.514 1.00 85.69 6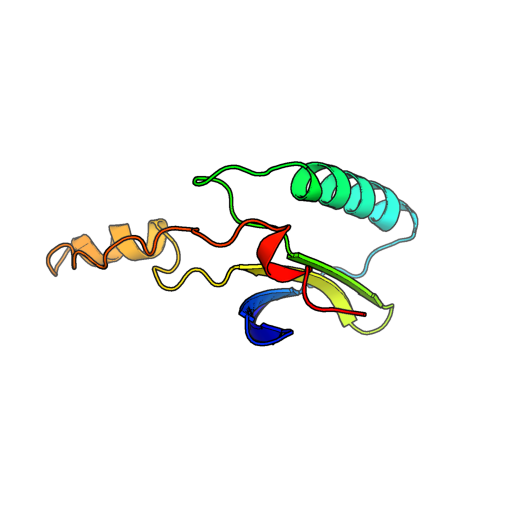8 GLY A CA 1
ATOM 554 C C . GLY A 1 68 ? -8.798 4.102 11.947 1.00 85.69 68 GLY A C 1
ATOM 555 O O . GLY A 1 68 ? -9.419 3.097 11.597 1.00 85.69 68 GLY A O 1
ATOM 556 N N . ASP A 1 69 ? -7.699 4.023 12.699 1.00 86.44 69 ASP A N 1
ATOM 557 C CA . ASP A 1 69 ? -7.191 2.760 13.226 1.00 86.44 69 ASP A CA 1
ATOM 558 C C . ASP A 1 69 ? -7.859 2.366 14.553 1.00 86.44 69 ASP A C 1
ATOM 560 O O . ASP A 1 69 ? -8.127 3.186 15.436 1.00 86.44 69 ASP A O 1
ATOM 564 N N . LEU A 1 70 ? -8.100 1.061 14.705 1.00 87.38 70 LEU A N 1
ATOM 565 C CA . LEU A 1 70 ? -8.769 0.504 15.878 1.00 87.38 70 LEU A CA 1
ATOM 566 C C . LEU A 1 70 ? -7.989 0.764 17.173 1.00 87.38 70 LEU A C 1
ATOM 568 O O . LEU A 1 70 ? -8.601 1.053 18.197 1.00 87.38 70 LEU A O 1
ATOM 572 N N . LEU A 1 71 ? -6.655 0.680 17.134 1.00 87.56 71 LEU A N 1
ATOM 573 C CA . LEU A 1 71 ? -5.813 0.837 18.320 1.00 87.56 71 LEU A CA 1
ATOM 574 C C . LEU A 1 71 ? -5.963 2.234 18.929 1.00 87.56 71 LEU A C 1
ATOM 576 O O . LEU A 1 71 ? -6.182 2.360 20.133 1.00 87.56 71 LEU A O 1
ATOM 580 N N . ASN A 1 72 ? -5.887 3.283 18.111 1.00 85.56 72 ASN A N 1
ATOM 581 C CA . ASN A 1 72 ? -6.099 4.654 18.556 1.00 85.56 72 ASN A CA 1
ATOM 582 C C . ASN A 1 72 ? -7.534 4.867 19.031 1.00 85.56 72 ASN A C 1
ATOM 584 O O . ASN A 1 72 ? -7.744 5.605 19.993 1.00 85.56 72 ASN A O 1
ATOM 588 N N . ARG A 1 73 ? -8.519 4.203 18.414 1.00 82.88 73 ARG A N 1
ATOM 589 C CA . ARG A 1 73 ? -9.912 4.281 18.867 1.00 82.88 73 ARG A CA 1
ATOM 590 C C . ARG A 1 73 ? -10.104 3.660 20.254 1.00 82.88 73 ARG A C 1
ATOM 592 O O . ARG A 1 73 ? -10.710 4.295 21.106 1.00 82.88 73 ARG A O 1
ATOM 599 N N . VAL A 1 74 ? -9.528 2.484 20.505 1.00 84.81 74 VAL A N 1
ATOM 600 C CA . VAL A 1 74 ? -9.592 1.789 21.808 1.00 84.81 74 VAL A CA 1
ATOM 601 C C . VAL A 1 74 ? -8.792 2.517 22.895 1.00 84.81 74 VAL A C 1
ATOM 603 O O . VAL A 1 74 ? -9.175 2.525 24.059 1.00 84.81 74 VAL A O 1
ATOM 606 N N . LYS A 1 75 ? -7.686 3.182 22.550 1.00 83.75 75 LYS A N 1
ATOM 607 C CA . LYS A 1 75 ? -6.934 3.988 23.528 1.00 83.75 75 LYS A CA 1
ATOM 608 C C . LYS A 1 75 ? -7.703 5.224 24.003 1.00 83.75 75 LYS A C 1
ATOM 610 O O . LYS A 1 75 ? -7.541 5.631 25.149 1.00 83.75 75 LYS A O 1
ATOM 615 N N . LYS A 1 76 ? -8.531 5.823 23.139 1.00 70.62 76 LYS A N 1
ATOM 616 C CA . LYS A 1 76 ? -9.343 7.009 23.470 1.00 70.62 76 LYS A CA 1
ATOM 617 C C . LYS A 1 76 ? -10.521 6.695 24.397 1.00 70.62 76 LYS A C 1
ATOM 619 O O . LYS A 1 76 ? -10.964 7.572 25.127 1.00 70.62 76 LYS A O 1
ATOM 624 N N . THR A 1 77 ? -10.987 5.448 24.430 1.00 63.41 77 THR A N 1
ATOM 625 C CA . THR A 1 77 ? -12.138 5.028 25.248 1.00 63.41 77 THR A CA 1
ATOM 626 C C . THR A 1 77 ? -11.856 4.908 26.753 1.00 63.41 77 THR A C 1
ATOM 628 O O . THR A 1 77 ? -12.728 4.470 27.491 1.00 63.41 77 THR A O 1
ATOM 631 N N . ASN A 1 78 ? -10.690 5.354 27.240 1.00 57.03 78 ASN A N 1
ATOM 632 C CA . ASN A 1 78 ? -10.426 5.512 28.678 1.00 57.03 78 ASN A CA 1
ATOM 633 C C . ASN A 1 78 ? -11.017 6.813 29.277 1.00 57.03 78 ASN A C 1
ATOM 635 O O . ASN A 1 78 ? -10.751 7.101 30.441 1.00 57.03 78 ASN A O 1
ATOM 639 N N . GLY A 1 79 ? -11.787 7.603 28.512 1.00 55.72 79 GLY A N 1
ATOM 640 C CA . GLY A 1 79 ? -12.369 8.866 28.993 1.00 55.72 79 GLY A CA 1
ATOM 641 C C . GLY A 1 79 ? -13.675 9.316 28.333 1.00 55.72 79 GLY A C 1
ATOM 642 O O . GLY A 1 79 ? -14.493 9.904 29.024 1.00 55.72 79 GLY A O 1
ATOM 643 N N . ASP A 1 80 ? -13.930 8.990 27.061 1.00 55.19 80 ASP A N 1
ATOM 644 C CA . ASP A 1 80 ? -15.163 9.392 26.368 1.00 55.19 80 ASP A CA 1
ATOM 645 C C . ASP A 1 80 ? -15.799 8.204 25.636 1.00 55.19 80 ASP A C 1
ATOM 647 O O . ASP A 1 80 ? -15.111 7.384 25.019 1.00 55.19 80 ASP A O 1
ATOM 651 N N . GLY A 1 81 ? -17.126 8.096 25.749 1.00 53.78 81 GLY A N 1
ATOM 652 C CA . GLY A 1 81 ? -17.924 6.971 25.265 1.00 53.78 81 GLY A CA 1
ATOM 653 C C . GLY A 1 81 ? -17.700 6.637 23.789 1.00 53.78 81 GLY A C 1
ATOM 654 O O . GLY A 1 81 ? -17.354 7.489 22.971 1.00 53.78 81 GLY A O 1
ATOM 655 N N . ILE A 1 82 ? -17.910 5.363 23.444 1.00 58.72 82 ILE A N 1
ATOM 656 C CA . ILE A 1 82 ? -17.814 4.850 22.073 1.00 58.72 82 ILE A CA 1
ATOM 657 C C . ILE A 1 82 ? -18.758 5.669 21.185 1.00 58.72 82 ILE A C 1
ATOM 659 O O . ILE A 1 82 ? -19.969 5.451 21.177 1.00 58.72 82 ILE A O 1
ATOM 663 N N . HIS A 1 83 ? -18.213 6.612 20.417 1.00 57.00 83 HIS A N 1
ATOM 664 C CA . HIS A 1 83 ? -18.979 7.259 19.367 1.00 57.00 83 HIS A CA 1
ATOM 665 C C . HIS A 1 83 ? -19.250 6.193 18.304 1.00 57.00 83 HIS A C 1
ATOM 667 O O . HIS A 1 83 ? -18.337 5.755 17.596 1.00 57.00 83 HIS A O 1
ATOM 673 N N . ASN A 1 84 ? -20.503 5.751 18.214 1.00 54.56 84 ASN A N 1
ATOM 674 C CA . ASN A 1 84 ? -20.981 4.840 17.181 1.00 54.56 84 ASN A CA 1
ATOM 675 C C . ASN A 1 84 ? -20.968 5.576 15.836 1.00 54.56 84 ASN A C 1
ATOM 677 O O . ASN A 1 84 ? -22.002 6.015 15.345 1.00 54.56 84 ASN A O 1
ATOM 681 N N . GLN A 1 85 ? -19.787 5.767 15.243 1.00 57.25 85 GLN A N 1
ATOM 682 C CA . GLN A 1 85 ? -19.725 6.045 13.816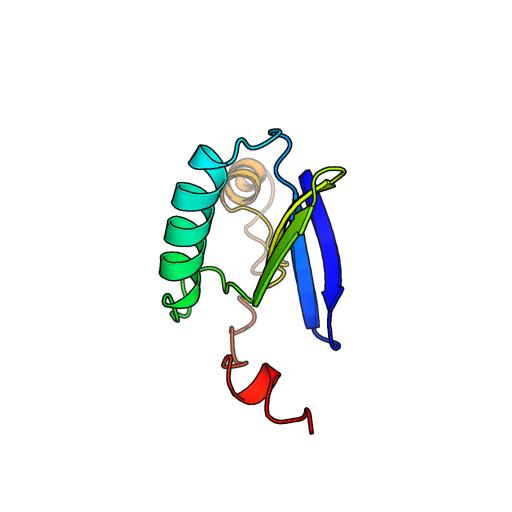 1.00 57.25 85 GLN A CA 1
ATOM 683 C C . GLN A 1 85 ? -20.189 4.774 13.100 1.00 57.25 85 GLN A C 1
ATOM 685 O O . GLN A 1 85 ? -19.541 3.732 13.264 1.00 57.25 85 GLN A O 1
ATOM 690 N N . PRO A 1 86 ? -21.306 4.824 12.354 1.00 51.78 86 PRO A N 1
ATOM 691 C CA . PRO A 1 86 ? -21.765 3.670 11.606 1.00 51.78 86 PRO A CA 1
ATOM 692 C C . PRO A 1 86 ? -20.653 3.241 10.649 1.00 51.78 86 PRO A C 1
ATOM 694 O O . PRO A 1 86 ? -20.034 4.070 9.977 1.00 51.78 86 PRO A O 1
ATOM 697 N N . CYS A 1 87 ? -20.372 1.940 10.611 1.00 49.34 87 CYS A N 1
ATOM 698 C CA . CYS A 1 87 ? -19.556 1.364 9.557 1.00 49.34 87 CYS A CA 1
ATOM 699 C C . CYS A 1 87 ? -20.260 1.667 8.233 1.00 49.34 87 CYS A C 1
ATOM 701 O O . CYS A 1 87 ? -21.317 1.109 7.954 1.00 49.34 87 CYS A O 1
ATOM 703 N N . ILE A 1 88 ? -19.703 2.590 7.443 1.00 54.47 88 ILE A N 1
ATOM 704 C CA . ILE A 1 88 ? -20.193 2.843 6.089 1.00 54.47 88 ILE A CA 1
ATOM 705 C C . ILE A 1 88 ? -20.046 1.508 5.350 1.00 54.47 88 ILE A C 1
ATOM 707 O O . ILE A 1 88 ? -18.923 0.993 5.276 1.00 54.47 88 ILE A O 1
ATOM 711 N N . PRO A 1 89 ? -21.146 0.895 4.875 1.00 49.31 89 PRO A N 1
ATOM 712 C CA . PRO A 1 89 ? -21.063 -0.354 4.142 1.00 49.31 89 PRO A CA 1
ATOM 713 C C . PRO A 1 89 ? -20.101 -0.178 2.969 1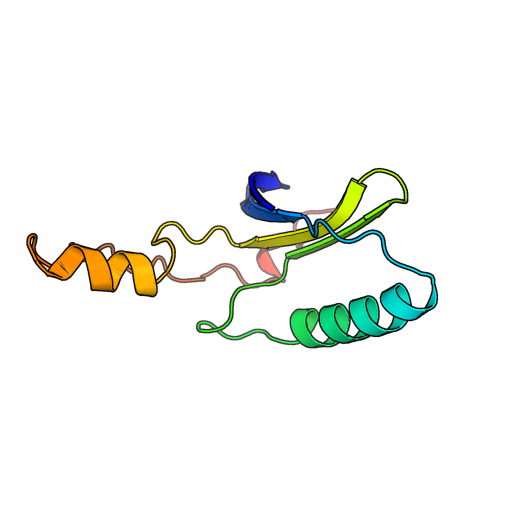.00 49.31 89 PRO A C 1
ATOM 715 O O . PRO A 1 89 ? -20.162 0.827 2.260 1.00 49.31 89 PRO A O 1
ATOM 718 N N . LYS A 1 90 ? -19.214 -1.153 2.750 1.00 58.47 90 LYS A N 1
ATOM 719 C CA . LYS A 1 90 ? -18.290 -1.186 1.604 1.00 58.47 90 LYS A CA 1
ATOM 720 C C . LYS A 1 90 ? -19.027 -1.512 0.297 1.00 58.47 90 LYS A C 1
ATOM 722 O O . LYS A 1 90 ? -18.613 -2.383 -0.460 1.00 58.47 90 LYS A O 1
ATOM 727 N N . SER A 1 91 ? -20.165 -0.870 0.057 1.00 47.34 91 SER A N 1
ATOM 728 C CA . SER A 1 91 ? -21.155 -1.213 -0.966 1.00 47.34 91 SER A CA 1
ATOM 729 C C . SER A 1 91 ? -20.796 -0.716 -2.368 1.00 47.34 91 SER A C 1
ATOM 731 O O . SER A 1 91 ? -21.683 -0.449 -3.167 1.00 47.34 91 SER A O 1
ATOM 733 N N . ARG A 1 92 ? -19.505 -0.607 -2.694 1.00 53.62 92 ARG A N 1
ATOM 734 C CA . ARG A 1 92 ? -19.075 -0.504 -4.091 1.00 53.62 92 ARG A CA 1
ATOM 735 C C . ARG A 1 92 ? -18.137 -1.651 -4.391 1.00 53.62 92 ARG A C 1
ATOM 737 O O . ARG A 1 92 ? -16.995 -1.690 -3.928 1.00 53.62 92 ARG A O 1
ATOM 744 N N . THR A 1 93 ? -18.651 -2.617 -5.135 1.00 52.59 93 THR A N 1
ATOM 745 C CA . THR A 1 93 ? -17.835 -3.691 -5.685 1.00 52.59 93 THR A CA 1
ATOM 746 C C . THR A 1 93 ? -16.810 -3.094 -6.651 1.00 52.59 93 THR A C 1
ATOM 748 O O . THR A 1 93 ? -17.003 -2.028 -7.235 1.00 52.59 93 THR A O 1
ATOM 751 N N . PHE A 1 94 ? -15.673 -3.768 -6.824 1.00 51.00 94 PHE A N 1
ATOM 752 C CA . PHE A 1 94 ? -14.646 -3.317 -7.767 1.00 51.00 94 PHE A CA 1
ATOM 753 C C . PHE A 1 94 ? -15.183 -3.197 -9.205 1.00 51.00 94 PHE A C 1
ATOM 755 O O . PHE A 1 94 ? -14.666 -2.396 -9.967 1.00 51.00 94 PHE A O 1
ATOM 762 N N . GLN A 1 95 ? -16.225 -3.944 -9.574 1.00 47.47 95 GLN A N 1
ATOM 763 C CA . GLN A 1 95 ? -16.887 -3.813 -10.875 1.00 47.47 95 GLN A CA 1
ATOM 764 C C . GLN A 1 95 ? -17.603 -2.464 -11.027 1.00 47.47 95 GLN A C 1
ATOM 766 O O . GLN A 1 95 ? -17.297 -1.717 -11.953 1.00 47.47 95 GLN A O 1
ATOM 771 N N . GLU A 1 96 ? -18.415 -2.058 -10.052 1.00 46.97 96 GLU A N 1
ATOM 772 C CA . GLU A 1 96 ? -19.137 -0.772 -10.087 1.00 46.97 96 GLU A CA 1
ATOM 773 C C . GLU A 1 96 ? -18.202 0.454 -10.063 1.00 46.97 96 GLU A C 1
ATOM 775 O O . GLU A 1 96 ? -18.566 1.534 -10.522 1.00 46.97 96 GLU A O 1
ATOM 780 N N . LEU A 1 97 ? -16.978 0.307 -9.542 1.00 51.81 97 LEU A N 1
ATOM 781 C CA . LEU A 1 97 ? -15.967 1.374 -9.522 1.00 51.81 97 LEU A CA 1
ATOM 782 C C . LEU A 1 97 ? -15.273 1.596 -10.878 1.00 51.81 97 LEU A C 1
ATOM 784 O O . LEU A 1 97 ? -14.626 2.629 -11.060 1.00 51.81 97 LEU A O 1
ATOM 788 N N . PHE A 1 98 ? -15.370 0.644 -11.813 1.00 49.75 98 PHE A N 1
ATOM 789 C CA . PHE A 1 98 ? -14.623 0.667 -13.076 1.00 49.75 98 PHE A CA 1
ATOM 790 C C . PHE A 1 98 ? -15.481 0.425 -14.335 1.00 49.75 98 PHE A C 1
ATOM 792 O O . PHE A 1 98 ? -14.973 0.630 -15.435 1.00 49.75 98 PHE A O 1
ATOM 799 N N . GLU A 1 99 ? -16.771 0.092 -14.209 1.00 40.94 99 GLU A N 1
ATOM 800 C CA . GLU A 1 99 ? -17.706 -0.140 -15.332 1.00 40.94 99 GLU A CA 1
ATOM 80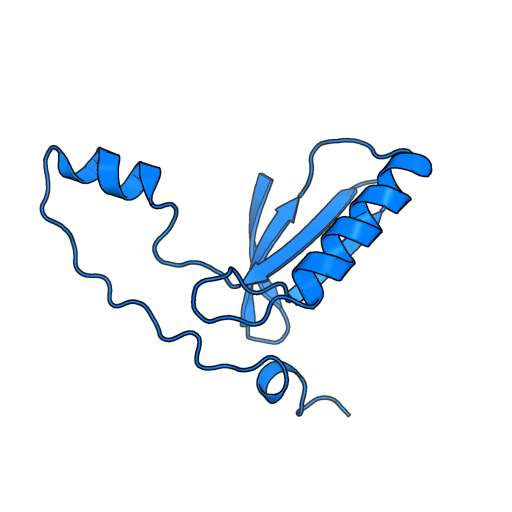1 C C . GLU A 1 99 ? -18.135 1.127 -16.112 1.00 40.94 99 GLU A C 1
ATOM 803 O O . GLU A 1 99 ? -18.894 1.036 -17.071 1.00 40.94 99 GLU A O 1
ATOM 808 N N . GLY A 1 100 ? -17.612 2.309 -15.771 1.00 38.38 100 GLY A N 1
ATOM 809 C CA . GLY A 1 100 ? -17.908 3.576 -16.460 1.00 38.38 100 GLY A CA 1
ATOM 810 C C . GLY A 1 100 ? -16.792 4.143 -17.350 1.00 38.38 100 GLY A C 1
ATOM 811 O O . GLY A 1 100 ? -16.928 5.267 -17.826 1.00 38.38 100 GLY A O 1
ATOM 812 N N . CYS A 1 101 ? -15.676 3.435 -17.551 1.00 34.31 101 CYS A N 1
ATOM 813 C CA . CYS A 1 101 ? -14.582 3.907 -18.411 1.00 34.31 101 CYS A CA 1
ATOM 814 C C . CYS A 1 101 ? -14.545 3.134 -19.737 1.00 34.31 101 CYS A C 1
ATOM 816 O O . CYS A 1 101 ? -13.942 2.062 -19.798 1.00 34.31 101 CYS A O 1
ATOM 818 N N . GLN A 1 102 ? -15.160 3.709 -20.777 1.00 32.06 102 GLN A N 1
ATOM 819 C CA . GLN A 1 102 ? -14.684 3.558 -22.158 1.00 32.06 102 GLN A CA 1
ATOM 820 C C . GLN A 1 102 ? -13.473 4.468 -22.383 1.00 32.06 102 GLN A C 1
ATOM 822 O O . GLN A 1 102 ? -13.456 5.572 -21.788 1.00 32.06 102 GLN A O 1
#

Nearest PDB structures (foldseek):
  5ia1-assembly1_A  TM=7.797E-01  e=1.134E-04  Homo sapiens
  8ouu-assembly1_A  TM=8.969E-01  e=5.835E-04  Homo sapiens
  8boi-assembly1_A  TM=7.693E-01  e=1.878E-04  Homo sapiens
  8ovz-assembly2_B  TM=8.809E-01  e=5.478E-04  Homo sapiens
  3nyx-assembly1_A  TM=7.799E-01  e=2.573E-04  Homo sapiens